Protein AF-A0A5C9B7S8-F1 (afdb_monomer_lite)

Foldseek 3Di:
DDLQVVQQVVQVVDDPVVLVVQADEPDAPVCCVPPVVVQAQGKHKAKWFFAAKAKDQDDDDPVPQRIKMWTWGDGPRRVPAIAIEIHRDDDPPFDHGNGGGFIKMWITGFHHWDWDDDPPDIDIHTYTYHDIDGDPDPPDCDPPPDPPPDDDDDDDDDDDD

Secondary structure (DSSP, 8-state):
--HHHHHHHHHHHS-HHHHHHHSB-S--HHHHHH-HHHHBT-EEEEEEEE-EEEEE--SS-TT--S-EEEEEE--TTTTT--EEEEESSPPTT---BSS--EEEEEEEEEEEEEEEEETTEEEEEEEEEEEEEE----S--------SSSS----------

Structure (mmCIF, N/CA/C/O backbone):
data_AF-A0A5C9B7S8-F1
#
_entry.id   AF-A0A5C9B7S8-F1
#
loop_
_atom_site.group_PDB
_atom_site.id
_atom_site.type_symbol
_atom_site.label_atom_id
_atom_site.label_alt_id
_atom_site.label_comp_id
_atom_site.label_asym_id
_atom_site.label_entity_id
_atom_site.label_seq_id
_atom_site.pdbx_PDB_ins_code
_atom_site.Cartn_x
_atom_site.Cartn_y
_atom_site.Cartn_z
_atom_site.occupancy
_atom_site.B_iso_or_equiv
_atom_site.auth_seq_id
_atom_site.auth_comp_id
_atom_site.auth_asym_id
_atom_site.auth_atom_id
_atom_site.pdbx_PDB_model_num
ATOM 1 N N . MET A 1 1 ? -4.872 19.592 2.349 1.00 69.25 1 MET A N 1
ATOM 2 C CA . MET A 1 1 ? -4.923 18.154 2.712 1.00 69.25 1 MET A CA 1
ATOM 3 C C . MET A 1 1 ? -3.980 17.402 1.782 1.00 69.25 1 MET A C 1
ATOM 5 O O . MET A 1 1 ? -4.035 17.664 0.592 1.00 69.25 1 MET A O 1
ATOM 9 N N . SER A 1 2 ? -3.064 16.569 2.291 1.00 93.06 2 SER A N 1
ATOM 10 C CA . SER A 1 2 ? -2.068 15.891 1.438 1.00 93.06 2 SER A CA 1
ATOM 11 C C . SER A 1 2 ? -2.694 14.769 0.600 1.00 93.06 2 SER A C 1
ATOM 13 O O . SER A 1 2 ? -3.686 14.168 1.018 1.00 93.06 2 SER A O 1
ATOM 15 N N . ALA A 1 3 ? -2.079 14.443 -0.544 1.00 95.38 3 ALA A N 1
ATOM 16 C CA . ALA A 1 3 ? -2.530 13.365 -1.433 1.00 95.38 3 ALA A CA 1
ATOM 17 C C . ALA A 1 3 ? -2.660 12.012 -0.708 1.00 95.38 3 ALA A C 1
ATOM 19 O O . ALA A 1 3 ? -3.615 11.278 -0.934 1.00 95.38 3 ALA A O 1
ATOM 20 N N . TYR A 1 4 ? -1.758 11.726 0.238 1.00 96.75 4 TYR A N 1
ATOM 21 C CA . TYR A 1 4 ? -1.826 10.540 1.098 1.00 96.75 4 TYR A CA 1
ATOM 22 C C . TYR A 1 4 ? -3.171 10.439 1.836 1.00 96.75 4 TYR A C 1
ATOM 24 O O . TYR A 1 4 ? -3.880 9.439 1.724 1.00 96.75 4 TYR A O 1
ATOM 32 N N . TRP A 1 5 ? -3.563 11.497 2.556 1.00 96.81 5 TRP A N 1
ATOM 33 C CA . TRP A 1 5 ? -4.814 11.497 3.320 1.00 96.81 5 TRP A CA 1
ATOM 34 C C . TRP A 1 5 ? -6.043 11.584 2.417 1.00 96.81 5 TRP A C 1
ATOM 36 O O . TRP A 1 5 ? -7.106 11.097 2.790 1.00 96.81 5 TRP A O 1
ATOM 46 N N . GLN A 1 6 ? -5.905 12.166 1.225 1.00 97.00 6 GLN A N 1
ATOM 47 C CA . GLN A 1 6 ? -6.960 12.180 0.215 1.00 97.00 6 GLN A CA 1
ATOM 48 C C . GLN A 1 6 ? -7.250 10.789 -0.339 1.00 97.00 6 GLN A C 1
ATOM 50 O O . GLN A 1 6 ? -8.407 10.379 -0.339 1.00 97.00 6 GLN A O 1
ATOM 55 N N . MET A 1 7 ? -6.220 10.031 -0.708 1.00 97.50 7 MET A N 1
ATOM 56 C CA . MET A 1 7 ? -6.382 8.645 -1.149 1.00 97.50 7 MET A CA 1
ATOM 57 C C . MET A 1 7 ? -6.905 7.748 -0.021 1.00 97.50 7 MET A C 1
ATOM 59 O O . MET A 1 7 ? -7.770 6.909 -0.263 1.00 97.50 7 MET A O 1
ATOM 63 N N . MET A 1 8 ? -6.460 7.974 1.222 1.00 97.44 8 MET A N 1
ATOM 64 C CA . MET A 1 8 ? -7.001 7.294 2.407 1.00 97.44 8 MET A CA 1
ATOM 65 C C . MET A 1 8 ? -8.492 7.598 2.613 1.00 97.44 8 MET A C 1
ATOM 67 O O . MET A 1 8 ? -9.282 6.706 2.908 1.00 97.44 8 MET A O 1
ATOM 71 N N . ARG A 1 9 ? -8.906 8.856 2.428 1.00 97.00 9 ARG A N 1
ATOM 72 C CA . ARG A 1 9 ? -10.322 9.232 2.475 1.00 97.00 9 ARG A CA 1
ATOM 73 C C . ARG A 1 9 ? -11.107 8.505 1.391 1.00 97.00 9 ARG A C 1
ATOM 75 O O . ARG A 1 9 ? -12.104 7.862 1.697 1.00 97.00 9 ARG A O 1
ATOM 82 N N . TRP A 1 10 ? -10.649 8.578 0.143 1.00 96.19 10 TRP A N 1
ATOM 83 C CA . TRP A 1 10 ? -11.321 7.949 -0.995 1.00 96.19 10 TRP A CA 1
ATOM 84 C C . TRP A 1 10 ? -11.455 6.436 -0.844 1.00 96.19 10 TRP A C 1
ATOM 86 O O . TRP A 1 10 ? -12.482 5.876 -1.229 1.00 96.19 10 TRP A O 1
ATOM 96 N N . SER A 1 11 ? -10.441 5.766 -0.287 1.00 96.25 11 SER A N 1
ATOM 97 C CA . SER A 1 11 ? -10.497 4.323 -0.054 1.00 96.25 11 SER A CA 1
ATOM 98 C C . SER A 1 11 ? -11.526 3.963 1.018 1.00 96.25 11 SER A C 1
ATOM 100 O O . SER A 1 11 ? -12.185 2.938 0.886 1.00 96.25 11 SER A O 1
ATOM 102 N N . ARG A 1 12 ? -11.715 4.807 2.038 1.00 95.06 12 ARG A N 1
ATOM 103 C CA . ARG A 1 12 ? -12.677 4.582 3.128 1.00 95.06 12 ARG A CA 1
ATOM 104 C C . ARG A 1 12 ? -14.114 4.936 2.758 1.00 95.06 12 ARG A C 1
ATOM 106 O O . ARG A 1 12 ? -15.028 4.254 3.201 1.00 95.06 12 ARG A O 1
ATOM 113 N N . THR A 1 13 ? -14.328 5.981 1.957 1.00 94.56 13 THR A N 1
ATOM 114 C CA . THR A 1 13 ? -15.681 6.480 1.650 1.00 94.56 13 THR A CA 1
ATOM 115 C C . THR A 1 13 ? -16.404 5.689 0.564 1.00 94.56 13 THR A C 1
ATOM 117 O O . THR A 1 13 ? -17.624 5.762 0.483 1.00 94.56 13 THR A O 1
ATOM 120 N N . ARG A 1 14 ? -15.682 4.957 -0.293 1.00 93.31 14 ARG A N 1
ATOM 121 C CA . ARG A 1 14 ? -16.285 4.124 -1.348 1.00 93.31 14 ARG A CA 1
ATOM 122 C C . ARG A 1 14 ? -16.442 2.676 -0.863 1.00 93.31 14 ARG A C 1
ATOM 124 O O . ARG A 1 14 ? -15.511 2.169 -0.232 1.00 93.31 14 ARG A O 1
ATOM 131 N N . PRO A 1 15 ? -17.527 1.951 -1.180 1.00 94.19 15 PRO A N 1
ATOM 132 C CA . PRO A 1 15 ? -17.612 0.509 -0.935 1.00 94.19 15 PRO A CA 1
ATOM 133 C C . PRO A 1 15 ? -16.451 -0.266 -1.583 1.00 94.19 15 PRO A C 1
ATOM 135 O O . PRO A 1 15 ? -15.995 0.078 -2.675 1.00 94.19 15 PRO A O 1
ATOM 138 N N . LEU A 1 16 ? -15.946 -1.317 -0.922 1.00 91.94 16 LEU A N 1
ATOM 139 C CA . LEU A 1 16 ? -14.800 -2.093 -1.433 1.00 91.94 16 LEU A CA 1
ATOM 140 C C . LEU A 1 16 ? -15.103 -2.770 -2.766 1.00 91.94 16 LEU A C 1
ATOM 142 O O . LEU A 1 16 ? -14.274 -2.713 -3.668 1.00 91.94 16 LEU A O 1
ATOM 146 N N . ALA A 1 17 ? -16.304 -3.326 -2.914 1.00 93.12 17 ALA A N 1
ATOM 147 C CA . ALA A 1 17 ? -16.730 -3.972 -4.149 1.00 93.12 17 ALA A CA 1
ATOM 148 C C . ALA A 1 17 ? -16.746 -3.005 -5.346 1.00 93.12 17 ALA A C 1
ATOM 150 O O . ALA A 1 17 ? -16.337 -3.377 -6.441 1.00 93.12 17 ALA A O 1
ATOM 151 N N . GLU A 1 18 ? -17.176 -1.756 -5.150 1.00 94.75 18 GLU A N 1
ATOM 152 C CA . GLU A 1 18 ? -17.152 -0.741 -6.211 1.00 94.75 18 GLU A CA 1
ATOM 153 C C . GLU A 1 18 ? -15.730 -0.322 -6.565 1.00 94.75 18 GLU A C 1
ATOM 155 O O . GLU A 1 18 ? -15.382 -0.222 -7.740 1.00 94.75 18 GLU A O 1
ATOM 160 N N . LEU A 1 19 ? -14.887 -0.107 -5.551 1.00 94.81 19 LEU A N 1
ATOM 161 C CA . LEU A 1 19 ? -13.489 0.226 -5.784 1.00 94.81 19 LEU A CA 1
ATOM 162 C C . LEU A 1 19 ? -12.769 -0.906 -6.533 1.00 94.81 19 LEU A C 1
ATOM 164 O O . LEU A 1 19 ? -11.989 -0.627 -7.434 1.00 94.81 19 LEU A O 1
ATOM 168 N N . GLU A 1 20 ? -13.064 -2.166 -6.205 1.00 95.00 20 GLU A N 1
ATOM 169 C CA . GLU A 1 20 ? -12.478 -3.340 -6.860 1.00 95.00 20 GLU A CA 1
ATOM 170 C C . GLU A 1 20 ? -12.948 -3.512 -8.316 1.00 95.00 20 GLU A C 1
ATOM 172 O O . GLU A 1 20 ? -12.180 -4.010 -9.136 1.00 95.00 20 GLU A O 1
ATOM 177 N N . LYS A 1 21 ? -14.169 -3.074 -8.659 1.00 95.50 21 LYS A N 1
ATOM 178 C CA . LYS A 1 21 ? -14.665 -3.047 -10.050 1.00 95.50 21 LYS A CA 1
ATOM 179 C C . LYS A 1 21 ? -13.945 -2.009 -10.908 1.00 95.50 21 LYS A C 1
ATOM 181 O O . LYS A 1 21 ? -13.688 -2.265 -12.076 1.00 95.50 21 LYS A O 1
ATOM 186 N N . LEU A 1 22 ? -13.650 -0.845 -10.331 1.00 95.00 22 LEU A N 1
ATOM 187 C CA . LEU A 1 22 ? -12.944 0.239 -11.020 1.00 95.00 22 LEU A CA 1
ATOM 188 C C . LEU A 1 22 ? -11.433 0.006 -11.082 1.00 95.00 22 LEU A C 1
ATOM 190 O O . LEU A 1 22 ? -10.750 0.630 -11.888 1.00 95.00 22 LEU A O 1
ATOM 194 N N . ALA A 1 23 ? -10.911 -0.841 -10.195 1.00 97.31 23 ALA A N 1
ATOM 195 C CA . ALA A 1 23 ? -9.487 -1.057 -10.060 1.00 97.31 23 ALA A CA 1
ATOM 196 C C . ALA A 1 23 ? -8.900 -1.783 -11.269 1.00 97.31 23 ALA A C 1
ATOM 198 O O . ALA A 1 23 ? -9.334 -2.879 -11.631 1.00 97.31 23 ALA A O 1
ATOM 199 N N . GLN A 1 24 ? -7.844 -1.195 -11.824 1.00 96.81 24 GLN A N 1
ATOM 200 C CA . GLN A 1 24 ? -7.010 -1.846 -12.819 1.00 96.81 24 GLN A CA 1
ATOM 201 C C . GLN A 1 24 ? -6.355 -3.082 -12.196 1.00 96.81 24 GLN A C 1
ATOM 203 O O . GLN A 1 24 ? -5.920 -3.066 -11.038 1.00 96.81 24 GLN A O 1
ATOM 208 N N . ARG A 1 25 ? -6.321 -4.169 -12.963 1.00 94.69 25 ARG A N 1
ATOM 209 C CA . ARG A 1 25 ? -5.713 -5.444 -12.577 1.00 94.69 25 ARG A CA 1
ATOM 210 C C . ARG A 1 25 ? -4.437 -5.640 -13.371 1.00 94.69 25 ARG A C 1
ATOM 212 O O . ARG A 1 25 ? -4.305 -5.075 -14.449 1.00 94.69 25 ARG A O 1
ATOM 219 N N . ASP A 1 26 ? -3.531 -6.433 -12.812 1.00 86.81 26 ASP A N 1
ATOM 220 C CA . ASP A 1 26 ? -2.338 -6.908 -13.516 1.00 86.81 26 ASP A CA 1
ATOM 221 C C . ASP A 1 26 ? -1.470 -5.773 -14.088 1.00 86.81 26 ASP A C 1
ATOM 223 O O . ASP A 1 26 ? -0.812 -5.942 -15.108 1.00 86.81 26 ASP A O 1
ATOM 227 N N . VAL A 1 27 ? -1.461 -4.612 -13.411 1.00 93.69 27 VAL A N 1
ATOM 228 C CA . VAL A 1 27 ? -0.597 -3.474 -13.754 1.00 93.69 27 VAL A CA 1
ATOM 229 C C . VAL A 1 27 ? 0.858 -3.883 -13.497 1.00 93.69 27 VAL A C 1
ATOM 231 O O . VAL A 1 27 ? 1.210 -4.092 -12.328 1.00 93.69 27 VAL A O 1
ATOM 234 N N . PRO A 1 28 ? 1.707 -3.985 -14.536 1.00 94.19 28 PRO A N 1
ATOM 235 C CA . PRO A 1 28 ? 3.107 -4.354 -14.376 1.00 94.19 28 PRO A CA 1
ATOM 236 C C . PRO A 1 28 ? 3.850 -3.344 -13.504 1.00 94.19 28 PRO A C 1
ATOM 238 O O . PRO A 1 28 ? 3.647 -2.129 -13.626 1.00 94.19 28 PRO A O 1
ATOM 241 N N . LEU A 1 29 ? 4.766 -3.821 -12.656 1.00 95.94 29 LEU A N 1
ATOM 242 C CA . LEU A 1 29 ? 5.594 -2.932 -11.837 1.00 95.94 29 LEU A CA 1
ATOM 243 C C . LEU A 1 29 ? 6.357 -1.903 -12.690 1.00 95.94 29 LEU A C 1
ATOM 245 O O . LEU A 1 29 ? 6.506 -0.749 -12.284 1.00 95.94 29 LEU A O 1
ATOM 249 N N . THR A 1 30 ? 6.819 -2.313 -13.873 1.00 95.88 30 THR A N 1
ATOM 250 C CA . THR A 1 30 ? 7.562 -1.460 -14.811 1.00 95.88 30 THR A CA 1
ATOM 251 C C . THR A 1 30 ? 6.740 -0.267 -15.287 1.00 95.88 30 THR A C 1
ATOM 253 O O . THR A 1 30 ? 7.262 0.841 -15.313 1.00 95.88 30 THR A O 1
ATOM 256 N N . GLN A 1 31 ? 5.439 -0.428 -15.538 1.00 96.00 31 GLN A N 1
ATOM 257 C CA . GLN A 1 31 ? 4.574 0.689 -15.933 1.00 96.00 31 GLN A CA 1
ATOM 258 C C . GLN A 1 31 ? 4.406 1.713 -14.807 1.00 96.00 31 GLN A C 1
ATOM 260 O O . GLN A 1 31 ? 4.408 2.919 -15.051 1.00 96.00 31 GLN A O 1
ATOM 265 N N . LEU A 1 32 ? 4.342 1.259 -13.549 1.00 95.94 32 LEU A N 1
ATOM 266 C CA . LEU A 1 32 ? 4.349 2.182 -12.411 1.00 95.94 32 LEU A CA 1
ATOM 267 C C . LEU A 1 32 ? 5.654 2.981 -12.340 1.00 95.94 32 LEU A C 1
ATOM 269 O O . LEU A 1 32 ? 5.636 4.111 -11.850 1.00 95.94 32 LEU A O 1
ATOM 273 N N . TRP A 1 33 ? 6.777 2.401 -12.773 1.00 95.81 33 TRP A N 1
ATOM 274 C CA . TRP A 1 33 ? 8.095 3.039 -12.797 1.00 95.81 33 TRP A CA 1
ATOM 275 C C . TRP A 1 33 ? 8.252 4.029 -13.951 1.00 95.81 33 TRP A C 1
ATOM 277 O O . TRP A 1 33 ? 8.665 5.165 -13.723 1.00 95.81 33 TRP A O 1
ATOM 287 N N . GLU A 1 34 ? 7.912 3.604 -15.164 1.00 97.12 34 GLU A N 1
ATOM 288 C CA . GLU A 1 34 ? 8.124 4.358 -16.401 1.00 97.12 34 GLU A CA 1
ATOM 289 C C . GLU A 1 34 ? 7.076 5.460 -16.587 1.00 97.12 34 GLU A C 1
ATOM 291 O O . GLU A 1 34 ? 7.411 6.579 -16.976 1.00 97.12 34 GLU A O 1
ATOM 296 N N . GLU A 1 35 ? 5.819 5.194 -16.220 1.00 96.56 35 GLU A N 1
ATOM 297 C CA . GLU A 1 35 ? 4.683 6.086 -16.473 1.00 96.56 35 GLU A CA 1
ATOM 298 C C . GLU A 1 35 ? 3.903 6.452 -15.192 1.00 96.56 35 GLU A C 1
ATOM 300 O O . GLU A 1 35 ? 2.667 6.430 -15.169 1.00 96.56 35 GLU A O 1
ATOM 305 N N . PRO A 1 36 ? 4.564 6.860 -14.089 1.00 96.06 36 PRO A N 1
ATOM 306 C CA . PRO A 1 36 ? 3.913 7.013 -12.786 1.00 96.06 36 PRO A CA 1
ATOM 307 C C . PRO A 1 36 ? 2.757 8.020 -12.800 1.00 96.06 36 PRO A C 1
ATOM 309 O O . PRO A 1 36 ? 1.837 7.914 -11.992 1.00 96.06 36 PRO A O 1
ATOM 312 N N . ASN A 1 37 ? 2.790 9.007 -13.698 1.00 95.88 37 ASN A N 1
ATOM 313 C CA . ASN A 1 37 ? 1.744 10.021 -13.815 1.00 95.88 37 ASN A CA 1
ATOM 314 C C . ASN A 1 37 ? 0.405 9.447 -14.291 1.00 95.88 37 ASN A C 1
ATOM 316 O O . ASN A 1 37 ? -0.628 9.948 -13.858 1.00 95.88 37 ASN A O 1
ATOM 320 N N . LEU A 1 38 ? 0.414 8.397 -15.119 1.00 96.19 38 LEU A N 1
ATOM 321 C CA . LEU A 1 38 ? -0.813 7.765 -15.611 1.00 96.19 38 LEU A CA 1
ATOM 322 C C . LEU A 1 38 ? -1.527 6.976 -14.507 1.00 96.19 38 LEU A C 1
ATOM 324 O O . LEU A 1 38 ? -2.753 6.916 -14.479 1.00 96.19 38 LEU A O 1
ATOM 328 N N . TYR A 1 39 ? -0.764 6.423 -13.561 1.00 96.62 39 TYR A N 1
ATOM 329 C CA . TYR A 1 39 ? -1.287 5.547 -12.510 1.00 96.62 39 TYR A CA 1
ATOM 330 C C . TYR A 1 39 ? -1.534 6.253 -11.175 1.00 96.62 39 TYR A C 1
ATOM 332 O O . TYR A 1 39 ? -2.247 5.728 -10.317 1.00 96.62 39 TYR A O 1
ATOM 340 N N . ARG A 1 40 ? -0.957 7.440 -10.953 1.00 96.19 40 ARG A N 1
ATOM 341 C CA . ARG A 1 40 ? -1.146 8.182 -9.699 1.00 96.19 40 ARG A CA 1
ATOM 342 C C . ARG A 1 40 ? -2.619 8.503 -9.472 1.00 96.19 40 ARG A C 1
ATOM 344 O O . ARG A 1 40 ? -3.270 9.133 -10.296 1.00 96.19 40 ARG A O 1
ATOM 351 N N . GLY A 1 41 ? -3.136 8.089 -8.316 1.00 95.31 41 GLY A N 1
ATOM 352 C CA . GLY A 1 41 ? -4.544 8.272 -7.962 1.00 95.31 41 GLY A CA 1
ATOM 353 C C . GLY A 1 41 ? -5.520 7.372 -8.722 1.00 95.31 41 GLY A C 1
ATOM 354 O O . GLY A 1 41 ? -6.719 7.479 -8.475 1.00 95.31 41 GLY A O 1
ATOM 355 N N . GLN A 1 42 ? -5.041 6.466 -9.579 1.00 95.12 42 GLN A N 1
ATOM 356 C CA . GLN A 1 42 ? -5.880 5.446 -10.202 1.00 95.12 42 GLN A CA 1
ATOM 357 C C . GLN A 1 42 ? -6.060 4.253 -9.259 1.00 95.12 42 GLN A C 1
ATOM 359 O O . GLN A 1 42 ? -5.113 3.885 -8.553 1.00 95.12 42 GLN A O 1
ATOM 364 N N . PRO A 1 43 ? -7.262 3.653 -9.201 1.00 96.69 43 PRO A N 1
ATOM 365 C CA . PRO A 1 43 ? -7.486 2.454 -8.414 1.00 96.69 43 PRO A CA 1
ATOM 366 C C . PRO A 1 43 ? -6.759 1.263 -9.056 1.00 96.69 43 PRO A C 1
ATOM 368 O O . PRO A 1 43 ? -6.896 1.001 -10.247 1.00 96.69 43 PRO A O 1
ATOM 371 N N . ILE A 1 44 ? -6.004 0.526 -8.250 1.00 97.88 44 ILE A N 1
ATOM 372 C CA . ILE A 1 44 ? -5.229 -0.656 -8.618 1.00 97.88 44 ILE A CA 1
ATOM 373 C C . ILE A 1 44 ? -5.565 -1.775 -7.639 1.00 97.88 44 ILE A C 1
ATOM 375 O O . ILE A 1 44 ? -5.705 -1.559 -6.428 1.00 97.88 44 ILE A O 1
ATOM 379 N N . ARG A 1 45 ? -5.678 -2.986 -8.179 1.00 97.81 45 ARG A N 1
ATOM 380 C CA . ARG A 1 45 ? -5.865 -4.219 -7.427 1.00 97.81 45 ARG A CA 1
ATOM 381 C C . ARG A 1 45 ? -4.620 -5.088 -7.544 1.00 97.81 45 ARG A C 1
ATOM 383 O O . ARG A 1 45 ? -4.197 -5.407 -8.649 1.00 97.81 45 ARG A O 1
ATOM 390 N N . LEU A 1 46 ? -4.098 -5.547 -6.408 1.00 96.38 46 LEU A N 1
ATOM 391 C CA . LEU A 1 46 ? -2.909 -6.401 -6.343 1.00 96.38 46 LEU A CA 1
ATOM 392 C C . LEU A 1 46 ? -3.162 -7.607 -5.438 1.00 96.38 46 LEU A C 1
ATOM 394 O O . LEU A 1 46 ? -3.813 -7.479 -4.399 1.00 96.38 46 LEU A O 1
ATOM 398 N N . LYS A 1 47 ? -2.611 -8.768 -5.801 1.00 97.06 47 LYS A N 1
ATOM 399 C CA . LYS A 1 47 ? -2.438 -9.893 -4.875 1.00 97.06 47 LYS A CA 1
ATOM 400 C C . LYS A 1 47 ? -1.024 -9.815 -4.302 1.00 97.06 47 LYS A C 1
ATOM 402 O O . LYS A 1 47 ? -0.054 -9.912 -5.048 1.00 97.06 47 LYS A O 1
ATOM 407 N N . LEU A 1 48 ? -0.923 -9.601 -2.998 1.00 97.00 48 LEU A N 1
ATOM 408 C CA . LEU A 1 48 ? 0.322 -9.310 -2.300 1.00 97.00 48 LEU A CA 1
ATOM 409 C C . LEU A 1 48 ? 0.707 -10.488 -1.404 1.00 97.00 48 LEU A C 1
ATOM 411 O O . LEU A 1 48 ? -0.090 -10.892 -0.554 1.00 97.00 48 LEU A O 1
ATOM 415 N N . ARG A 1 49 ? 1.930 -11.002 -1.564 1.00 97.38 49 ARG A N 1
ATOM 416 C CA . ARG A 1 49 ? 2.541 -11.957 -0.629 1.00 97.38 49 ARG A CA 1
ATOM 417 C C . ARG A 1 49 ? 3.195 -11.171 0.494 1.00 97.38 49 ARG A C 1
ATOM 419 O O . ARG A 1 49 ? 4.298 -10.656 0.338 1.00 97.38 49 ARG A O 1
ATOM 426 N N . VAL A 1 50 ? 2.483 -11.007 1.597 1.00 97.75 50 VAL A N 1
ATOM 427 C CA . VAL A 1 50 ? 2.898 -10.165 2.715 1.00 97.75 50 VAL A CA 1
ATOM 428 C C . VAL A 1 50 ? 4.055 -10.826 3.448 1.00 97.75 50 VAL A C 1
ATOM 430 O O . VAL A 1 50 ? 3.921 -11.943 3.929 1.00 97.75 50 VAL A O 1
ATOM 433 N N . ARG A 1 51 ? 5.174 -10.105 3.540 1.00 97.69 51 ARG A N 1
ATOM 434 C CA . ARG A 1 51 ? 6.395 -10.508 4.254 1.00 97.69 51 ARG A CA 1
ATOM 435 C C . ARG A 1 51 ? 6.635 -9.727 5.530 1.00 97.69 51 ARG A C 1
ATOM 437 O O . ARG A 1 51 ? 7.338 -10.188 6.418 1.00 97.69 51 ARG A O 1
ATOM 444 N N . ARG A 1 52 ? 6.043 -8.540 5.628 1.00 97.62 52 ARG A N 1
ATOM 445 C CA . ARG A 1 52 ? 6.160 -7.675 6.796 1.00 97.62 52 ARG A CA 1
ATOM 446 C C . ARG A 1 52 ? 4.907 -6.833 6.939 1.00 97.62 52 ARG A C 1
ATOM 448 O O . ARG A 1 52 ? 4.415 -6.285 5.956 1.00 97.62 52 ARG A O 1
ATOM 455 N N . VAL A 1 53 ? 4.436 -6.693 8.170 1.00 98.44 53 VAL A N 1
ATOM 456 C CA . VAL A 1 53 ? 3.336 -5.804 8.538 1.00 98.44 53 VAL A CA 1
ATOM 457 C C . VAL A 1 53 ? 3.786 -4.936 9.698 1.00 98.44 53 VAL A C 1
ATOM 459 O O . VAL A 1 53 ? 4.223 -5.438 10.732 1.00 98.44 53 VAL A O 1
ATOM 462 N N . LEU A 1 54 ? 3.667 -3.628 9.527 1.00 97.75 54 LEU A N 1
ATOM 463 C CA . LEU A 1 54 ? 3.955 -2.639 10.550 1.00 97.75 54 LEU A CA 1
ATOM 464 C C . LEU A 1 54 ? 2.679 -1.939 10.991 1.00 97.75 54 LEU A C 1
ATOM 466 O O . LEU A 1 54 ? 1.709 -1.827 10.240 1.00 97.75 54 LEU A O 1
ATOM 470 N N . GLN A 1 55 ? 2.714 -1.446 12.222 1.00 97.56 55 GLN A N 1
ATOM 471 C CA . GLN A 1 55 ? 1.670 -0.623 12.799 1.00 97.56 55 GLN A CA 1
ATOM 472 C C . GLN A 1 55 ? 2.273 0.709 13.231 1.00 97.56 55 GLN A C 1
ATOM 474 O O . GLN A 1 55 ? 3.285 0.741 13.932 1.00 97.56 55 GLN A O 1
ATOM 479 N N . HIS A 1 56 ? 1.617 1.805 12.859 1.00 94.81 56 HIS A N 1
ATOM 480 C CA . HIS A 1 56 ? 2.036 3.148 13.234 1.00 94.81 56 HIS A CA 1
ATOM 481 C C . HIS A 1 56 ? 0.856 3.959 13.757 1.00 94.81 56 HIS A C 1
ATOM 483 O O . HIS A 1 56 ? -0.275 3.816 13.293 1.00 94.81 56 HIS A O 1
ATOM 489 N N . GLN A 1 57 ? 1.135 4.842 14.712 1.00 96.75 57 GLN A N 1
ATOM 490 C CA . GLN A 1 57 ? 0.181 5.846 15.168 1.00 96.75 57 GLN A CA 1
ATOM 491 C C . GLN A 1 57 ? 0.471 7.146 14.412 1.00 96.75 57 GLN A C 1
ATOM 493 O O . GLN A 1 57 ? 1.496 7.787 14.673 1.00 96.75 57 GLN A O 1
ATOM 498 N N . PRO A 1 58 ? -0.359 7.539 13.430 1.00 94.50 58 PRO A N 1
ATOM 499 C CA . PRO A 1 58 ? -0.134 8.787 12.727 1.00 94.50 58 PRO A CA 1
ATOM 500 C C . PRO A 1 58 ? -0.351 9.962 13.690 1.00 94.50 58 PRO A C 1
ATOM 502 O O . PRO A 1 58 ? -1.187 9.909 14.594 1.00 94.50 58 PRO A O 1
ATOM 505 N N . LYS A 1 59 ? 0.364 11.070 13.461 1.00 93.31 59 LYS A N 1
ATOM 506 C CA . LYS A 1 59 ? 0.055 12.352 14.116 1.00 93.31 59 LYS A CA 1
ATOM 507 C C . LYS A 1 59 ? -1.390 12.778 13.794 1.00 93.31 59 LYS A C 1
ATOM 509 O O . LYS A 1 59 ? -2.058 12.169 12.951 1.00 93.31 59 LYS A O 1
ATOM 514 N N . LYS A 1 60 ? -1.862 13.863 14.425 1.00 94.25 60 LYS A N 1
ATOM 515 C CA . LYS A 1 60 ? -3.170 14.471 14.117 1.00 94.25 60 LYS A CA 1
ATOM 516 C C . LYS A 1 60 ? -3.348 14.573 12.599 1.00 94.25 60 LYS A C 1
ATOM 518 O O . LYS A 1 60 ? -2.538 15.197 11.915 1.00 94.25 60 LYS A O 1
ATOM 523 N N . ASN A 1 61 ? -4.384 13.919 12.087 1.00 95.19 61 ASN A N 1
ATOM 524 C CA . ASN A 1 61 ? -4.624 13.774 10.660 1.00 95.19 61 ASN A CA 1
ATOM 525 C C . ASN A 1 61 ? -6.091 14.064 10.322 1.00 95.19 61 ASN A C 1
ATOM 527 O O . ASN A 1 61 ? -6.949 13.887 11.180 1.00 95.19 61 ASN A O 1
ATOM 531 N N . PRO A 1 62 ? -6.402 14.460 9.074 1.00 95.81 62 PRO A N 1
ATOM 532 C CA . PRO A 1 62 ? -7.762 14.825 8.668 1.00 95.81 62 PRO A CA 1
ATOM 533 C C . PRO A 1 62 ? -8.767 13.667 8.635 1.00 95.81 62 PRO A C 1
ATOM 535 O O . PRO A 1 62 ? -9.888 13.867 8.185 1.00 95.81 62 PRO A O 1
ATOM 538 N N . GLN A 1 63 ? -8.341 12.441 8.939 1.00 94.69 63 GLN A N 1
ATOM 539 C CA . GLN A 1 63 ? -9.147 11.224 8.847 1.00 94.69 63 GLN A CA 1
ATOM 540 C C . GLN A 1 63 ? -9.430 10.610 10.224 1.00 94.69 63 GLN A C 1
ATOM 542 O O . GLN A 1 63 ? -10.041 9.540 10.287 1.00 94.69 63 GLN A O 1
ATOM 547 N N . ASP A 1 64 ? -8.953 11.269 11.287 1.00 95.38 64 ASP A N 1
ATOM 548 C CA . ASP A 1 64 ? -9.054 10.875 12.694 1.00 95.38 64 ASP A CA 1
ATOM 549 C C . ASP A 1 64 ? -8.583 9.444 12.994 1.00 95.38 64 ASP A C 1
ATOM 551 O O . ASP A 1 64 ? -8.928 8.852 14.017 1.00 95.38 64 ASP A O 1
ATOM 555 N N . LEU A 1 65 ? -7.732 8.895 12.122 1.00 95.69 65 LEU A N 1
ATOM 556 C CA . LEU A 1 65 ? -7.171 7.562 12.293 1.00 95.69 65 LEU A CA 1
ATOM 557 C C . LEU A 1 65 ? -6.159 7.582 13.434 1.00 95.69 65 LEU A C 1
ATOM 559 O O . LEU A 1 65 ? -5.251 8.413 13.450 1.00 95.69 65 LEU A O 1
ATOM 563 N N . LYS A 1 66 ? -6.319 6.663 14.387 1.00 97.00 66 LYS A N 1
ATOM 564 C CA . LYS A 1 66 ? -5.380 6.465 15.504 1.00 97.00 66 LYS A CA 1
ATOM 565 C C . LYS A 1 66 ? -4.279 5.474 15.166 1.00 97.00 66 LYS A C 1
ATOM 567 O O . LYS A 1 66 ? -3.205 5.525 15.754 1.00 97.00 66 LYS A O 1
ATOM 572 N N . ILE A 1 67 ? -4.559 4.583 14.221 1.00 97.19 67 ILE A N 1
ATOM 573 C CA . ILE A 1 67 ? -3.656 3.541 13.763 1.00 97.19 67 ILE A CA 1
ATOM 574 C C . ILE A 1 67 ? -3.734 3.491 12.238 1.00 97.19 67 ILE A C 1
ATOM 576 O O . ILE A 1 67 ? -4.811 3.631 11.657 1.00 97.19 67 ILE A O 1
ATOM 580 N N . VAL A 1 68 ? -2.581 3.311 11.605 1.00 97.62 68 VAL A N 1
ATOM 581 C CA . VAL A 1 68 ? -2.455 2.883 10.213 1.00 97.62 68 VAL A CA 1
ATOM 582 C C . VAL A 1 68 ? -1.523 1.685 10.153 1.00 97.62 68 VAL A C 1
ATOM 584 O O . VAL A 1 68 ? -0.591 1.561 10.954 1.00 97.62 68 VAL A O 1
ATOM 587 N N . TYR A 1 69 ? -1.787 0.810 9.197 1.00 98.50 69 TYR A N 1
ATOM 588 C CA . TYR A 1 69 ? -1.002 -0.387 8.963 1.00 98.50 69 TYR A CA 1
ATOM 589 C C . TYR A 1 69 ? -0.287 -0.280 7.631 1.00 98.50 69 TYR A C 1
ATOM 591 O O . TYR A 1 69 ? -0.842 0.246 6.667 1.00 98.50 69 TYR A O 1
ATOM 599 N N . GLU A 1 70 ? 0.921 -0.821 7.574 1.00 97.94 70 GLU A N 1
ATOM 600 C CA . GLU A 1 70 ? 1.701 -0.917 6.346 1.00 97.94 70 GLU A CA 1
ATOM 601 C C . GLU A 1 70 ? 2.058 -2.377 6.110 1.00 97.94 70 GLU A C 1
ATOM 603 O O . GLU A 1 70 ? 2.711 -2.990 6.952 1.00 97.94 70 GLU A O 1
ATOM 608 N N . ALA A 1 71 ? 1.641 -2.941 4.980 1.00 98.44 71 ALA A N 1
ATOM 609 C CA . ALA A 1 71 ? 2.063 -4.268 4.556 1.00 98.44 71 ALA A CA 1
ATOM 610 C C . ALA A 1 71 ? 3.058 -4.156 3.406 1.00 98.44 71 ALA A C 1
ATOM 612 O O . ALA A 1 71 ? 2.882 -3.382 2.465 1.00 98.44 71 ALA A O 1
ATOM 613 N N . TRP A 1 72 ? 4.100 -4.967 3.497 1.00 98.31 72 TRP A N 1
ATOM 614 C CA . TRP A 1 72 ? 5.186 -5.037 2.543 1.00 98.31 72 TRP A CA 1
ATOM 615 C C . TRP A 1 72 ? 5.257 -6.439 1.976 1.00 98.31 72 TRP A C 1
ATOM 617 O O . TRP A 1 72 ? 5.193 -7.422 2.717 1.00 98.31 72 TRP A O 1
ATOM 627 N N . GLY A 1 73 ? 5.417 -6.535 0.666 1.00 97.69 73 GLY A N 1
ATOM 628 C CA . GLY A 1 73 ? 5.470 -7.824 -0.000 1.00 97.69 73 GLY A CA 1
ATOM 629 C C . GLY A 1 73 ? 5.577 -7.686 -1.508 1.00 97.69 73 GLY A C 1
ATOM 630 O O . GLY A 1 73 ? 5.233 -6.635 -2.042 1.00 97.69 73 GLY A O 1
ATOM 631 N N . PRO A 1 74 ? 6.069 -8.699 -2.221 1.00 97.50 74 PRO A N 1
ATOM 632 C CA . PRO A 1 74 ? 5.985 -8.711 -3.668 1.00 97.50 74 PRO A CA 1
ATOM 633 C C . PRO A 1 74 ? 4.615 -9.198 -4.152 1.00 97.50 74 PRO A C 1
ATOM 635 O O . PRO A 1 74 ? 3.863 -9.862 -3.429 1.00 97.50 74 PRO A O 1
ATOM 638 N N . THR A 1 75 ? 4.307 -8.886 -5.404 1.00 96.94 75 THR A N 1
ATOM 639 C CA . THR A 1 75 ? 3.322 -9.634 -6.184 1.00 96.94 75 THR A CA 1
ATOM 640 C C . THR A 1 75 ? 4.016 -10.830 -6.839 1.00 96.94 75 THR A C 1
ATOM 642 O O . THR A 1 75 ? 5.234 -10.994 -6.761 1.00 96.94 75 THR A O 1
ATOM 645 N N . GLU A 1 76 ? 3.244 -11.696 -7.486 1.00 95.31 76 GLU A N 1
ATOM 646 C CA . GLU A 1 76 ? 3.817 -12.782 -8.285 1.00 95.31 76 GLU A CA 1
ATOM 647 C C . GLU A 1 76 ? 4.692 -12.252 -9.435 1.00 95.31 76 GLU A C 1
ATOM 649 O O . GLU A 1 76 ? 5.800 -12.745 -9.641 1.00 95.31 76 GLU A O 1
ATOM 654 N N . GLU A 1 77 ? 4.236 -11.196 -10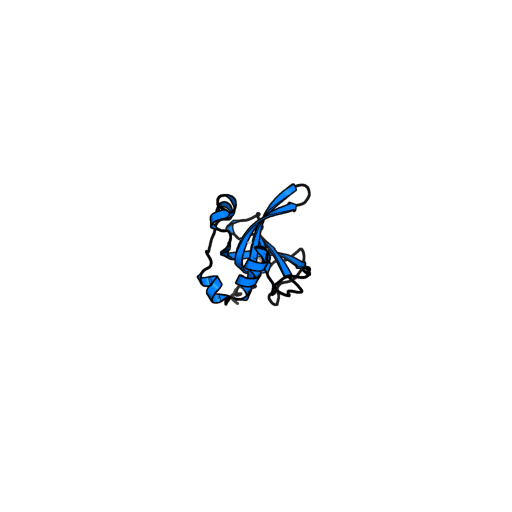.113 1.00 95.75 77 GLU A N 1
ATOM 655 C CA . GLU A 1 77 ? 4.950 -10.546 -11.219 1.00 95.75 77 GLU A CA 1
ATOM 656 C C . GLU A 1 77 ? 6.217 -9.821 -10.745 1.00 95.75 77 GLU A C 1
ATOM 658 O O . GLU A 1 77 ? 7.290 -10.002 -11.324 1.00 95.75 77 GLU A O 1
ATOM 663 N N . SER A 1 78 ? 6.140 -9.074 -9.638 1.00 95.69 78 SER A N 1
ATOM 664 C CA . SER A 1 78 ? 7.258 -8.245 -9.179 1.00 95.69 78 SER A CA 1
ATOM 665 C C . SER A 1 78 ? 8.396 -9.032 -8.526 1.00 95.69 78 SER A C 1
ATOM 667 O O . SER A 1 78 ? 9.481 -8.485 -8.305 1.00 95.69 78 SER A O 1
ATOM 669 N N . ARG A 1 79 ? 8.184 -10.319 -8.225 1.00 93.56 79 ARG A N 1
ATOM 670 C CA . ARG A 1 79 ? 9.172 -11.257 -7.668 1.00 93.56 79 ARG A CA 1
ATOM 671 C C . ARG A 1 79 ? 9.874 -10.743 -6.411 1.00 93.56 79 ARG A C 1
ATOM 673 O O . ARG A 1 79 ? 9.362 -10.911 -5.314 1.00 93.56 79 ARG A O 1
ATOM 680 N N . SER A 1 80 ? 11.059 -10.158 -6.542 1.00 91.19 80 SER A N 1
ATOM 681 C CA . SER A 1 80 ? 11.857 -9.677 -5.405 1.00 91.19 80 SER A CA 1
ATOM 682 C C . SER A 1 80 ? 11.628 -8.196 -5.093 1.00 91.19 80 SER A C 1
ATOM 684 O O . SER A 1 80 ? 12.173 -7.689 -4.112 1.00 91.19 80 SER A O 1
ATOM 686 N N . TYR A 1 81 ? 10.844 -7.491 -5.914 1.00 94.88 81 TYR A N 1
ATOM 687 C CA . TYR A 1 81 ? 10.537 -6.075 -5.735 1.00 94.88 81 TYR A CA 1
ATOM 688 C C . TYR A 1 81 ? 9.248 -5.914 -4.924 1.00 94.88 81 TYR A C 1
ATOM 690 O O . TYR A 1 81 ? 8.174 -6.302 -5.394 1.00 94.88 81 TYR A O 1
ATOM 698 N N . PRO A 1 82 ? 9.321 -5.370 -3.698 1.00 97.00 82 PRO A N 1
ATOM 699 C CA . PRO A 1 82 ? 8.151 -5.255 -2.849 1.00 97.00 82 PRO A CA 1
ATOM 700 C C . PRO A 1 82 ? 7.312 -4.033 -3.218 1.00 97.00 82 PRO A C 1
ATOM 702 O O . PRO A 1 82 ? 7.836 -2.985 -3.584 1.00 97.00 82 PRO A O 1
ATOM 705 N N . TYR A 1 83 ? 6.010 -4.152 -3.003 1.00 98.38 83 TYR A N 1
ATOM 706 C CA . TYR A 1 83 ? 5.087 -3.043 -2.829 1.00 98.38 83 TYR A CA 1
ATOM 707 C C . TYR A 1 83 ? 4.997 -2.696 -1.340 1.00 98.38 83 TYR A C 1
ATOM 709 O O . TYR A 1 83 ? 5.098 -3.581 -0.486 1.00 98.38 83 TYR A O 1
ATOM 717 N N . CYS A 1 84 ? 4.761 -1.420 -1.035 1.00 98.38 84 CYS A N 1
ATOM 718 C CA . CYS A 1 84 ? 4.313 -0.975 0.281 1.00 98.38 84 CYS A CA 1
ATOM 719 C C . CYS A 1 84 ? 2.862 -0.506 0.167 1.00 98.38 84 CYS A C 1
ATOM 721 O O . CYS A 1 84 ? 2.558 0.436 -0.570 1.00 98.38 84 CYS A O 1
ATOM 723 N N . VAL A 1 85 ? 1.956 -1.168 0.884 1.00 98.50 85 VAL A N 1
ATOM 724 C CA . VAL A 1 85 ? 0.536 -0.818 0.902 1.00 98.50 85 VAL A CA 1
ATOM 725 C C . VAL A 1 85 ? 0.122 -0.348 2.288 1.00 98.50 85 VAL A C 1
ATOM 727 O O . VAL A 1 85 ? 0.365 -1.031 3.280 1.00 98.50 85 VAL A O 1
ATOM 730 N N . VAL A 1 86 ? -0.529 0.811 2.359 1.00 98.56 86 VAL A N 1
ATOM 731 C CA . VAL A 1 86 ? -0.998 1.414 3.609 1.00 98.56 86 VAL A CA 1
ATOM 732 C C . VAL A 1 86 ? -2.514 1.359 3.679 1.00 98.56 86 VAL A C 1
ATOM 734 O O . VAL A 1 86 ? -3.202 1.735 2.724 1.00 98.56 86 VAL A O 1
ATOM 737 N N . PHE A 1 87 ? -3.043 0.905 4.809 1.00 98.19 87 PHE A N 1
ATOM 738 C CA . PHE A 1 87 ? -4.474 0.704 5.006 1.00 98.19 87 PHE A CA 1
ATOM 739 C C . PHE A 1 87 ? -4.901 1.002 6.453 1.00 98.19 87 PHE A C 1
ATOM 741 O O . PHE A 1 87 ? -4.095 0.871 7.378 1.00 98.19 87 PHE A O 1
ATOM 748 N N . PRO A 1 88 ? -6.158 1.435 6.665 1.00 96.56 88 PRO A N 1
ATOM 749 C CA . PRO A 1 88 ? -6.647 1.827 7.986 1.00 96.56 88 PRO A CA 1
ATOM 750 C C . PRO A 1 88 ? -7.133 0.635 8.820 1.00 96.56 88 PRO A C 1
ATOM 752 O O . PRO A 1 88 ? -6.924 0.613 10.028 1.00 96.56 88 PRO A O 1
ATOM 755 N N . ASP A 1 89 ? -7.737 -0.367 8.176 1.00 93.06 89 ASP A N 1
ATOM 756 C CA . ASP A 1 89 ? -8.403 -1.485 8.843 1.00 93.06 89 ASP A CA 1
ATOM 757 C C . ASP A 1 89 ? -7.648 -2.786 8.553 1.00 93.06 89 ASP A C 1
ATOM 759 O O . ASP A 1 89 ? -7.595 -3.246 7.408 1.00 93.06 89 ASP A O 1
ATOM 763 N N . LYS A 1 90 ? -7.035 -3.378 9.584 1.00 95.12 90 LYS A N 1
ATOM 764 C CA . LYS A 1 90 ? -6.319 -4.651 9.455 1.00 95.12 90 LYS A CA 1
ATOM 765 C C . LYS A 1 90 ? -7.301 -5.824 9.504 1.00 95.12 90 LYS A C 1
ATOM 767 O O . LYS A 1 90 ? -8.031 -5.938 10.488 1.00 95.12 90 LYS A O 1
ATOM 772 N N . PRO A 1 91 ? -7.274 -6.747 8.528 1.00 94.12 91 PRO A N 1
ATOM 773 C CA . PRO A 1 91 ? -8.060 -7.965 8.597 1.00 94.12 91 PRO A CA 1
ATOM 774 C C . PRO A 1 91 ? -7.763 -8.771 9.862 1.00 94.12 91 PRO A C 1
ATOM 776 O O . PRO A 1 91 ? -6.625 -8.812 10.356 1.00 94.12 91 PRO A O 1
ATOM 779 N N . ALA A 1 92 ? -8.793 -9.451 10.364 1.00 91.44 92 ALA A N 1
ATOM 780 C CA . ALA A 1 92 ? -8.608 -10.488 11.366 1.00 91.44 92 ALA A CA 1
ATOM 781 C C . ALA A 1 92 ? -7.665 -11.567 10.806 1.00 91.44 92 ALA A C 1
ATOM 783 O O . ALA A 1 92 ? -7.739 -11.911 9.627 1.00 91.44 92 ALA A O 1
ATOM 784 N N . GLY A 1 93 ? -6.748 -12.056 11.637 1.00 90.81 93 GLY A N 1
ATOM 785 C CA . GLY A 1 93 ? -5.781 -13.084 11.246 1.00 90.81 93 GLY A CA 1
ATOM 786 C C . GLY A 1 93 ? -4.511 -12.584 10.553 1.00 90.81 93 GLY A C 1
ATOM 787 O O . GLY A 1 93 ? -3.538 -13.318 10.567 1.00 90.81 93 GLY A O 1
ATOM 788 N N . LEU A 1 94 ? -4.445 -11.348 10.034 1.00 95.62 94 LEU A N 1
ATOM 789 C CA . LEU A 1 94 ? -3.181 -10.819 9.496 1.00 95.62 94 LEU A CA 1
ATOM 790 C C . LEU A 1 94 ? -2.225 -10.472 10.659 1.00 95.62 94 LEU A C 1
ATOM 792 O O . LEU A 1 94 ? -2.551 -9.548 11.424 1.00 95.62 94 LEU A O 1
ATOM 796 N N . PRO A 1 95 ? -1.084 -11.170 10.833 1.00 96.88 95 PRO A N 1
ATOM 797 C CA . PRO A 1 95 ? -0.155 -10.894 11.922 1.00 96.88 95 PRO A CA 1
ATOM 798 C C . PRO A 1 95 ? 0.601 -9.583 11.681 1.00 96.88 95 PRO A C 1
ATOM 800 O O . PRO A 1 95 ? 0.717 -9.100 10.555 1.00 96.88 95 PRO A O 1
ATOM 803 N N . ILE A 1 96 ? 1.102 -8.994 12.765 1.00 97.81 96 ILE A N 1
ATOM 804 C CA . ILE A 1 96 ? 1.984 -7.823 12.737 1.00 97.81 96 ILE A CA 1
ATOM 805 C C . ILE A 1 96 ? 3.388 -8.316 13.062 1.00 97.81 96 ILE A C 1
ATOM 807 O O . ILE A 1 96 ? 3.566 -9.045 14.034 1.00 97.81 96 ILE A O 1
ATOM 811 N N . GLY A 1 97 ? 4.379 -7.926 12.266 1.00 97.38 97 GLY A N 1
ATOM 812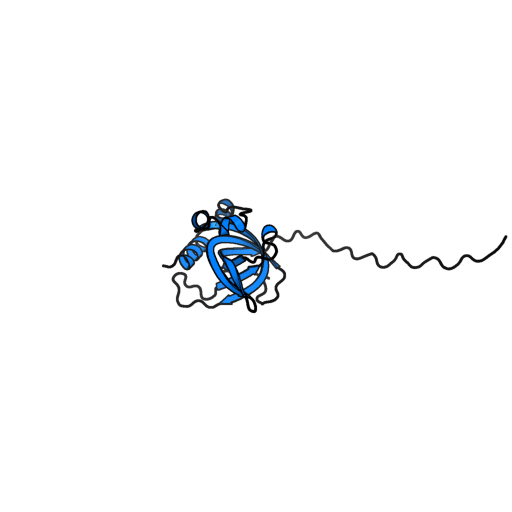 C CA . GLY A 1 97 ? 5.745 -8.403 12.440 1.00 97.38 97 GLY A CA 1
ATOM 813 C C . GLY A 1 97 ? 6.599 -8.254 11.189 1.00 97.38 97 GLY A C 1
ATOM 814 O O . GLY A 1 97 ? 6.136 -7.835 10.128 1.00 97.38 97 GLY A O 1
ATOM 815 N N . THR A 1 98 ? 7.878 -8.586 11.331 1.00 95.56 98 THR A N 1
ATOM 816 C CA . THR A 1 98 ? 8.874 -8.549 10.249 1.00 95.56 98 THR A CA 1
ATOM 817 C C . THR A 1 98 ? 9.012 -9.864 9.494 1.00 95.56 98 THR A C 1
ATOM 819 O O . THR A 1 98 ? 9.698 -9.878 8.478 1.00 95.56 98 THR A O 1
ATOM 822 N N . ASP A 1 99 ? 8.382 -10.924 9.992 1.00 95.88 99 ASP A N 1
ATOM 823 C CA . ASP A 1 99 ? 8.363 -12.256 9.398 1.00 95.88 99 ASP A CA 1
ATOM 824 C C . ASP A 1 99 ? 6.906 -12.716 9.291 1.00 95.88 99 ASP A C 1
ATOM 826 O O . ASP A 1 99 ? 6.306 -13.208 10.246 1.00 95.88 99 ASP A O 1
ATOM 830 N N . VAL A 1 100 ? 6.290 -12.394 8.156 1.00 96.81 100 VAL A N 1
ATOM 831 C CA . VAL A 1 100 ? 4.900 -12.733 7.838 1.00 96.81 100 VAL A CA 1
ATOM 832 C C . VAL A 1 100 ? 4.894 -13.632 6.603 1.00 96.81 100 VAL A C 1
ATOM 834 O O . VAL A 1 100 ? 5.670 -13.430 5.669 1.00 96.81 100 VAL A O 1
ATOM 837 N N . ASP A 1 101 ? 4.008 -14.624 6.582 1.00 96.19 101 ASP A N 1
ATOM 838 C CA . ASP A 1 101 ? 3.775 -15.480 5.417 1.00 96.19 101 ASP A CA 1
ATOM 839 C C . ASP A 1 101 ? 2.275 -15.591 5.149 1.00 96.19 101 ASP A C 1
ATOM 841 O O . ASP A 1 101 ? 1.631 -16.591 5.444 1.00 96.19 101 ASP A O 1
ATOM 845 N N . GLU A 1 102 ? 1.704 -14.501 4.640 1.00 96.25 102 GLU A N 1
ATOM 846 C CA . GLU A 1 102 ? 0.275 -14.400 4.349 1.00 96.25 102 GLU A CA 1
ATOM 847 C C . GLU A 1 102 ? 0.040 -13.829 2.952 1.00 96.25 102 GLU A C 1
ATOM 849 O O . GLU A 1 102 ? 0.861 -13.086 2.410 1.00 96.25 102 GLU A O 1
ATOM 854 N N . GLU A 1 103 ? -1.122 -14.119 2.369 1.00 96.44 103 GLU A N 1
ATOM 855 C CA . GLU A 1 103 ? -1.552 -13.503 1.114 1.00 96.44 103 GLU A CA 1
ATOM 856 C C . GLU A 1 103 ? -2.781 -12.617 1.326 1.00 96.44 103 GLU A C 1
ATOM 858 O O . GLU A 1 103 ? -3.798 -13.029 1.893 1.00 96.44 103 GLU A O 1
ATOM 863 N N . VAL A 1 104 ? -2.720 -11.394 0.797 1.00 96.81 104 VAL A N 1
ATOM 864 C CA . VAL A 1 104 ? -3.843 -10.450 0.823 1.00 96.81 104 VAL A CA 1
ATOM 865 C C . VAL A 1 104 ? -4.157 -9.933 -0.572 1.00 96.81 104 VAL A C 1
ATOM 867 O O . VAL A 1 104 ? -3.290 -9.835 -1.440 1.00 96.81 104 VAL A O 1
ATOM 870 N N . VAL A 1 105 ? -5.414 -9.556 -0.783 1.00 97.06 105 VAL A N 1
ATOM 871 C CA . VAL A 1 105 ? -5.806 -8.720 -1.918 1.00 97.06 105 VAL A CA 1
ATOM 872 C C . VAL A 1 105 ? -5.843 -7.275 -1.450 1.00 97.06 105 VAL A C 1
ATOM 874 O O . VAL A 1 105 ? -6.615 -6.928 -0.557 1.00 97.06 105 VAL A O 1
ATOM 877 N N . PHE A 1 106 ? -5.022 -6.437 -2.068 1.00 97.81 106 PHE A N 1
ATOM 878 C CA . PHE A 1 106 ? -5.054 -4.992 -1.915 1.00 97.81 106 PHE A CA 1
ATOM 879 C C . PHE A 1 106 ? -5.925 -4.364 -3.003 1.00 97.81 106 PHE A C 1
ATOM 881 O O . PHE A 1 106 ? -5.856 -4.763 -4.167 1.00 97.81 106 PHE A O 1
ATOM 888 N N . VAL A 1 107 ? -6.700 -3.348 -2.627 1.00 98.06 107 VAL A N 1
ATOM 889 C CA . VAL A 1 107 ? -7.413 -2.465 -3.553 1.00 98.06 107 VAL A CA 1
ATOM 890 C C . VAL A 1 107 ? -7.264 -1.027 -3.063 1.00 98.06 107 VAL A C 1
ATOM 892 O O . VAL A 1 107 ? -7.669 -0.689 -1.946 1.00 98.06 107 VAL A O 1
ATOM 895 N N . GLY A 1 108 ? -6.706 -0.159 -3.897 1.00 98.00 108 GLY A N 1
ATOM 896 C CA . GLY A 1 108 ? -6.453 1.227 -3.521 1.00 98.00 108 GLY A CA 1
ATOM 897 C C . GLY A 1 108 ? -5.741 2.004 -4.604 1.00 98.00 108 GLY A C 1
ATOM 898 O O . GLY A 1 108 ? -5.780 1.625 -5.760 1.00 98.00 108 GLY A O 1
ATOM 899 N N . TYR A 1 109 ? -5.095 3.095 -4.231 1.00 98.31 109 TYR A N 1
ATOM 900 C CA . TYR A 1 109 ? -4.547 4.063 -5.168 1.00 98.31 109 TYR A CA 1
ATOM 901 C C . TYR A 1 109 ? -3.027 4.071 -5.118 1.00 98.31 109 TYR A C 1
ATOM 903 O O . TYR A 1 109 ? -2.446 4.077 -4.029 1.00 98.31 109 TYR A O 1
ATOM 911 N N . PHE A 1 110 ? -2.379 4.127 -6.279 1.00 98.00 110 PHE A N 1
ATOM 912 C CA . PHE A 1 110 ? -0.944 4.389 -6.344 1.00 98.00 110 PHE A CA 1
ATOM 913 C C . PHE A 1 110 ? -0.648 5.849 -5.997 1.00 98.00 110 PHE A C 1
ATOM 915 O O . PHE A 1 110 ? -1.210 6.769 -6.594 1.00 98.00 110 PHE A O 1
ATOM 922 N N . LEU A 1 111 ? 0.233 6.067 -5.017 1.00 97.88 111 LEU A N 1
ATOM 923 C CA . LEU A 1 111 ? 0.618 7.402 -4.567 1.00 97.88 111 LEU A CA 1
ATOM 924 C C . LEU A 1 111 ? 1.919 7.860 -5.228 1.00 97.88 111 LEU A C 1
ATOM 926 O O . LEU A 1 111 ? 1.969 8.931 -5.832 1.00 97.88 111 LEU A O 1
ATOM 930 N N . LYS A 1 112 ? 2.996 7.089 -5.061 1.00 96.81 112 LYS A N 1
ATOM 931 C CA . LYS A 1 112 ? 4.330 7.411 -5.587 1.00 96.81 112 LYS A CA 1
ATOM 932 C C . LYS A 1 112 ? 5.287 6.237 -5.431 1.00 96.81 112 LYS A C 1
ATOM 934 O O . LYS A 1 112 ? 5.036 5.331 -4.647 1.00 96.81 112 LYS A O 1
ATOM 939 N N . TRP A 1 113 ? 6.448 6.340 -6.064 1.00 97.25 113 TRP A N 1
ATOM 940 C CA . TRP A 1 113 ? 7.633 5.611 -5.626 1.00 97.25 113 TRP A CA 1
ATOM 941 C C . TRP A 1 113 ? 8.198 6.235 -4.358 1.00 97.25 113 TRP A C 1
ATOM 943 O O . TRP A 1 113 ? 8.328 7.458 -4.249 1.00 97.25 113 TRP A O 1
ATOM 953 N N . MET A 1 114 ? 8.528 5.392 -3.391 1.00 96.38 114 MET A N 1
ATOM 954 C CA . MET A 1 114 ? 9.221 5.794 -2.180 1.00 96.38 114 MET A CA 1
ATOM 955 C C . MET A 1 114 ? 10.563 5.082 -2.092 1.00 96.38 114 MET A C 1
ATOM 957 O O . MET A 1 114 ? 10.677 3.904 -2.429 1.00 96.38 114 MET A O 1
ATOM 961 N N . SER A 1 115 ? 11.582 5.802 -1.633 1.00 95.75 115 SER A N 1
ATOM 962 C CA . SER A 1 115 ? 12.855 5.184 -1.293 1.00 95.75 115 SER A CA 1
ATOM 963 C C . SER A 1 115 ? 12.798 4.558 0.091 1.00 95.75 115 SER A C 1
ATOM 965 O O . SER A 1 115 ? 12.219 5.147 1.004 1.00 95.75 115 SER A O 1
ATOM 967 N N . TYR A 1 116 ? 13.478 3.435 0.265 1.00 93.12 116 TYR A N 1
ATOM 968 C CA . TYR A 1 116 ? 13.697 2.805 1.558 1.00 93.12 116 TYR A CA 1
ATOM 969 C C . TYR A 1 116 ? 15.131 2.284 1.647 1.00 93.12 116 TYR A C 1
ATOM 971 O O . TYR A 1 116 ? 15.760 1.985 0.631 1.00 93.12 116 TYR A O 1
ATOM 979 N N . GLN A 1 117 ? 15.652 2.200 2.868 1.00 91.94 117 GLN A N 1
ATOM 980 C CA . GLN A 1 117 ? 16.963 1.615 3.116 1.00 91.94 117 GLN A CA 1
ATOM 981 C C . GLN A 1 117 ? 16.815 0.096 3.243 1.00 91.94 117 GLN A C 1
ATOM 983 O O . GLN A 1 117 ? 15.993 -0.385 4.026 1.00 91.94 117 GLN A O 1
ATOM 988 N N . ALA A 1 118 ? 17.595 -0.652 2.469 1.00 88.19 118 ALA A N 1
ATOM 989 C CA . ALA A 1 118 ? 17.666 -2.104 2.532 1.00 88.19 118 ALA A CA 1
ATOM 990 C C . ALA A 1 118 ? 19.120 -2.513 2.771 1.00 88.19 118 ALA A C 1
ATOM 992 O O . ALA A 1 118 ? 19.920 -2.494 1.838 1.00 88.19 118 ALA A O 1
ATOM 993 N N . PHE A 1 119 ? 19.449 -2.877 4.013 1.00 88.81 119 PHE A N 1
ATOM 994 C CA . PHE A 1 119 ? 20.840 -3.048 4.450 1.00 88.81 119 PHE A CA 1
ATOM 995 C C . PHE A 1 119 ? 21.648 -1.787 4.106 1.00 88.81 119 PHE A C 1
ATOM 997 O O . PHE A 1 119 ? 21.254 -0.695 4.518 1.00 88.81 119 PHE A O 1
ATOM 1004 N N . ASP A 1 120 ? 22.687 -1.906 3.284 1.00 91.56 120 ASP A N 1
ATOM 1005 C CA . ASP A 1 120 ? 23.566 -0.795 2.906 1.00 91.56 120 ASP A CA 1
ATOM 1006 C C . ASP A 1 120 ? 23.176 -0.124 1.581 1.00 91.56 120 ASP A C 1
ATOM 1008 O O . ASP A 1 120 ? 23.825 0.823 1.144 1.00 91.56 120 ASP A O 1
ATOM 1012 N N . VAL A 1 121 ? 22.084 -0.561 0.939 1.00 93.00 121 VAL A N 1
ATOM 1013 C CA . VAL A 1 121 ? 21.638 -0.010 -0.347 1.00 93.00 121 VAL A CA 1
ATOM 1014 C C . VAL A 1 121 ? 20.283 0.682 -0.254 1.00 93.00 121 VAL A C 1
ATOM 1016 O O . VAL A 1 121 ? 19.319 0.185 0.334 1.00 93.00 121 VAL A O 1
ATOM 1019 N N . LYS A 1 122 ? 20.181 1.836 -0.914 1.00 94.44 122 LYS A N 1
ATOM 1020 C CA . LYS A 1 122 ? 18.910 2.528 -1.121 1.00 94.44 122 LYS A CA 1
ATOM 1021 C C . LYS A 1 122 ? 18.132 1.825 -2.231 1.00 94.44 122 LYS A C 1
ATOM 1023 O O . LYS A 1 122 ? 18.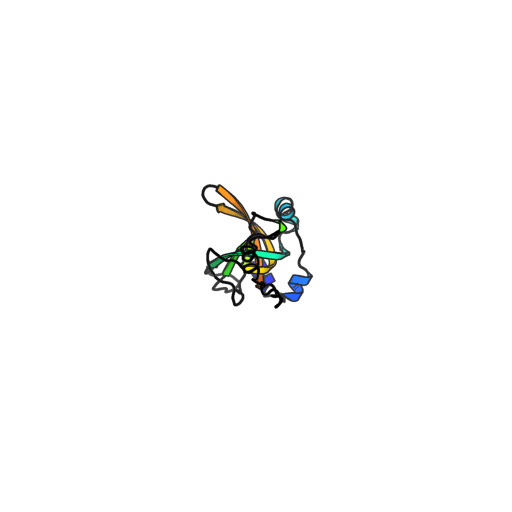610 1.717 -3.358 1.00 94.44 122 LYS A O 1
ATOM 1028 N N . LYS A 1 123 ? 16.921 1.373 -1.918 1.00 95.06 123 LYS A N 1
ATOM 1029 C CA . LYS A 1 123 ? 15.987 0.752 -2.865 1.00 95.06 123 LYS A CA 1
ATOM 1030 C C . LYS A 1 123 ? 14.719 1.588 -2.999 1.00 95.06 123 LYS A C 1
ATOM 1032 O O . LYS A 1 123 ? 14.505 2.543 -2.250 1.00 95.06 123 LYS A O 1
ATOM 1037 N N . TYR A 1 124 ? 13.881 1.225 -3.963 1.00 96.00 124 TYR A N 1
ATOM 1038 C CA . TYR A 1 124 ? 12.613 1.891 -4.237 1.00 96.00 124 TYR A CA 1
ATOM 1039 C C . TYR A 1 124 ? 11.473 0.880 -4.263 1.00 96.00 124 TYR A C 1
ATOM 1041 O O . TYR A 1 124 ? 11.649 -0.245 -4.724 1.00 96.00 124 TYR A O 1
ATOM 1049 N N . ALA A 1 125 ? 10.316 1.292 -3.757 1.00 97.44 125 ALA A N 1
ATOM 1050 C CA . ALA A 1 125 ? 9.083 0.518 -3.780 1.00 97.44 125 ALA A CA 1
ATOM 1051 C C . ALA A 1 125 ? 7.909 1.436 -4.153 1.00 97.44 125 ALA A C 1
ATOM 1053 O O . ALA A 1 125 ? 7.905 2.611 -3.755 1.00 97.44 125 ALA A O 1
ATOM 1054 N N . PRO A 1 126 ? 6.902 0.946 -4.891 1.00 98.06 126 PRO A N 1
ATOM 1055 C CA . PRO A 1 126 ? 5.664 1.679 -5.074 1.00 98.06 126 PRO A CA 1
ATOM 1056 C C . PRO A 1 126 ? 4.902 1.719 -3.742 1.00 98.06 126 PRO A C 1
ATOM 1058 O O . PRO A 1 126 ? 4.726 0.704 -3.066 1.00 98.06 126 PRO A O 1
ATOM 1061 N N . LEU A 1 127 ? 4.454 2.915 -3.370 1.00 98.38 127 LEU A N 1
ATOM 1062 C CA . LEU A 1 127 ? 3.622 3.180 -2.204 1.00 98.38 127 LEU A CA 1
ATOM 1063 C C . LEU A 1 127 ? 2.171 3.351 -2.648 1.00 98.38 127 LEU A C 1
ATOM 1065 O O . LEU A 1 127 ? 1.867 4.232 -3.462 1.00 98.38 127 LEU A O 1
ATOM 1069 N N . LEU A 1 128 ? 1.278 2.542 -2.087 1.00 98.56 128 LEU A N 1
ATOM 1070 C CA . LEU A 1 128 ? -0.148 2.565 -2.391 1.00 98.56 128 LEU A CA 1
ATOM 1071 C C . LEU A 1 128 ? -0.975 2.731 -1.122 1.00 98.56 128 LEU A C 1
ATOM 1073 O O . LEU A 1 128 ? -0.600 2.247 -0.058 1.00 98.56 128 LEU A O 1
ATOM 1077 N N . ILE A 1 129 ? -2.119 3.401 -1.243 1.00 98.44 129 ILE A N 1
ATOM 1078 C CA . ILE A 1 129 ? -3.017 3.713 -0.127 1.00 98.44 129 ILE A CA 1
ATOM 1079 C C . ILE A 1 129 ? -4.398 3.132 -0.414 1.00 98.44 129 ILE A C 1
ATOM 1081 O O . ILE A 1 129 ? -4.993 3.432 -1.449 1.00 98.44 129 ILE A O 1
ATOM 1085 N N . GLY A 1 130 ? -4.934 2.304 0.479 1.00 98.00 130 GLY A N 1
ATOM 1086 C CA . GLY A 1 130 ? -6.142 1.550 0.163 1.00 98.00 130 GLY A CA 1
ATOM 1087 C C . GLY A 1 130 ? -6.697 0.717 1.301 1.00 98.00 130 GLY A C 1
ATOM 1088 O O . GLY A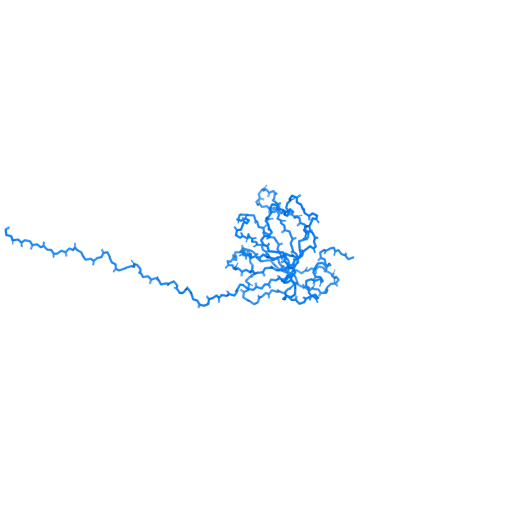 1 130 ? -6.634 1.097 2.467 1.00 98.00 130 GLY A O 1
ATOM 1089 N N . ARG A 1 131 ? -7.281 -0.418 0.924 1.00 97.69 131 ARG A N 1
ATOM 1090 C CA . ARG A 1 131 ? -7.784 -1.452 1.826 1.00 97.69 131 ARG A CA 1
ATOM 1091 C C . ARG A 1 131 ? -7.213 -2.798 1.421 1.00 97.69 131 ARG A C 1
ATOM 1093 O O . ARG A 1 131 ? -6.920 -3.031 0.248 1.00 97.69 131 ARG A O 1
ATOM 1100 N N . VAL A 1 132 ? -7.099 -3.685 2.396 1.00 96.94 132 VAL A N 1
ATOM 1101 C CA . VAL A 1 132 ? -6.693 -5.072 2.184 1.00 96.94 132 VAL A CA 1
ATOM 1102 C C . VAL A 1 132 ? -7.797 -6.003 2.659 1.00 96.94 132 VAL A C 1
ATOM 1104 O O . VAL A 1 132 ? -8.530 -5.694 3.597 1.00 96.94 132 VAL A O 1
ATOM 1107 N N . ARG A 1 133 ? -7.907 -7.159 2.015 1.00 95.25 133 ARG A N 1
ATOM 1108 C CA . ARG A 1 133 ? -8.751 -8.268 2.457 1.00 95.25 133 ARG A CA 1
ATOM 1109 C C . ARG A 1 133 ? -7.970 -9.578 2.364 1.00 95.25 133 ARG A C 1
ATOM 1111 O O . ARG A 1 133 ? -7.110 -9.688 1.486 1.00 95.25 133 ARG A O 1
ATOM 1118 N N . PRO A 1 134 ? -8.267 -10.576 3.207 1.00 93.31 134 PRO A N 1
ATOM 1119 C CA . PRO A 1 134 ? -7.686 -11.902 3.056 1.00 93.31 134 PRO A CA 1
ATOM 1120 C C . PRO A 1 134 ? -8.001 -12.481 1.672 1.00 93.31 134 PRO A C 1
ATOM 1122 O O . PRO A 1 134 ? -9.051 -12.192 1.077 1.00 93.31 134 PRO A O 1
ATOM 1125 N N . VAL A 1 135 ? -7.098 -13.307 1.150 1.00 90.94 135 VAL A N 1
ATOM 1126 C CA . VAL A 1 135 ? -7.433 -14.183 0.024 1.00 90.94 135 VAL A CA 1
ATOM 1127 C C . VAL A 1 135 ? -8.443 -15.219 0.523 1.00 90.94 135 VAL A C 1
ATOM 1129 O O . VAL A 1 135 ? -8.282 -15.780 1.604 1.00 90.94 135 VAL A O 1
ATOM 1132 N N . ALA A 1 136 ? -9.507 -15.463 -0.247 1.00 80.19 136 ALA A N 1
ATOM 1133 C CA . ALA A 1 136 ? -10.441 -16.535 0.072 1.00 80.19 136 ALA A CA 1
ATOM 1134 C C . ALA A 1 136 ? -9.680 -17.866 0.016 1.00 80.19 136 ALA A C 1
ATOM 1136 O O . ALA A 1 136 ? -9.210 -18.270 -1.048 1.00 80.19 136 ALA A O 1
ATOM 1137 N N . ARG A 1 137 ? -9.514 -18.523 1.166 1.00 64.00 137 ARG A N 1
ATOM 1138 C CA . ARG A 1 137 ? -8.881 -19.838 1.228 1.00 64.00 137 ARG A CA 1
ATOM 1139 C C . ARG A 1 137 ? -9.884 -20.848 0.686 1.00 64.00 137 ARG A C 1
ATOM 1141 O O . ARG A 1 137 ? -10.921 -21.072 1.303 1.00 64.00 137 ARG A O 1
ATOM 1148 N N . VAL A 1 138 ? -9.594 -21.444 -0.468 1.00 54.81 138 VAL A N 1
ATOM 1149 C CA . VAL A 1 138 ? -10.337 -22.625 -0.914 1.00 54.81 138 VAL A CA 1
ATOM 1150 C C . VAL A 1 138 ? -9.991 -23.735 0.077 1.00 54.81 138 VAL A C 1
ATOM 1152 O O . VAL A 1 138 ? -8.832 -24.140 0.183 1.00 54.81 138 VAL A O 1
ATOM 1155 N N . ALA A 1 139 ? -10.962 -24.165 0.881 1.00 49.22 139 ALA A N 1
ATOM 1156 C CA . ALA A 1 139 ? -10.801 -25.294 1.786 1.00 49.22 139 ALA A CA 1
ATOM 1157 C C . ALA A 1 139 ? -10.646 -26.568 0.941 1.00 49.22 139 ALA A C 1
ATOM 1159 O O . ALA A 1 139 ? -11.634 -27.158 0.523 1.00 49.22 139 ALA A O 1
ATOM 1160 N N . GLY A 1 140 ? -9.411 -26.944 0.603 1.00 51.16 140 GLY A N 1
ATOM 1161 C CA . GLY A 1 140 ? -9.191 -28.077 -0.297 1.00 51.16 140 GLY A CA 1
ATOM 1162 C C . GLY A 1 140 ? -7.765 -28.220 -0.806 1.00 51.16 140 GLY A C 1
ATOM 1163 O O . GLY A 1 140 ? -7.549 -28.286 -2.006 1.00 51.16 140 GLY A O 1
ATOM 1164 N N . ALA A 1 141 ? -6.786 -28.252 0.093 1.00 46.12 141 ALA A N 1
ATOM 1165 C CA . ALA A 1 141 ? -5.475 -28.830 -0.197 1.00 46.12 141 ALA A CA 1
ATOM 1166 C C . ALA A 1 141 ? -4.872 -29.319 1.122 1.00 46.12 141 ALA A C 1
ATOM 1168 O O . ALA A 1 141 ? -3.903 -28.765 1.643 1.00 46.12 141 ALA A O 1
ATOM 1169 N N . ALA A 1 142 ? -5.507 -30.334 1.710 1.00 43.72 142 ALA A N 1
ATOM 1170 C CA . ALA A 1 142 ? -4.807 -31.185 2.654 1.00 43.72 142 ALA A CA 1
ATOM 1171 C C . ALA A 1 142 ? -3.613 -31.774 1.896 1.00 43.72 142 ALA A C 1
ATOM 1173 O O . ALA A 1 142 ? -3.791 -32.457 0.888 1.00 43.72 142 ALA A O 1
ATOM 1174 N N . LYS A 1 143 ? -2.393 -31.453 2.333 1.00 43.00 143 LYS A N 1
ATOM 1175 C CA . LYS A 1 143 ? -1.197 -32.146 1.860 1.00 43.00 143 LYS A CA 1
ATOM 1176 C C . LYS A 1 143 ? -1.367 -33.611 2.257 1.00 43.00 143 LYS A C 1
ATOM 1178 O O . LYS A 1 143 ? -1.264 -33.929 3.439 1.00 43.00 143 LYS A O 1
ATOM 1183 N N . SER A 1 144 ? -1.652 -34.490 1.301 1.00 47.09 144 SER A N 1
ATOM 1184 C CA . SER A 1 144 ? -1.512 -35.929 1.500 1.00 47.09 144 SER A CA 1
ATOM 1185 C C . SER A 1 144 ? -0.020 -36.225 1.651 1.00 47.09 144 SER A C 1
ATOM 1187 O O . SER A 1 144 ? 0.697 -36.419 0.670 1.00 47.09 144 SER A O 1
ATOM 1189 N N . GLY A 1 145 ? 0.471 -36.160 2.887 1.00 50.00 145 GLY A N 1
ATOM 1190 C CA . GLY A 1 145 ? 1.743 -36.757 3.261 1.00 50.00 145 GLY A CA 1
ATOM 1191 C C . GLY A 1 145 ? 1.590 -38.273 3.217 1.00 50.00 145 GLY A C 1
ATOM 1192 O O . GLY A 1 145 ? 0.716 -38.820 3.883 1.00 50.00 145 GLY A O 1
ATOM 1193 N N . GLY A 1 146 ? 2.405 -38.936 2.404 1.00 48.69 146 GLY A N 1
ATOM 1194 C CA . GLY A 1 146 ? 2.388 -40.389 2.289 1.00 48.69 146 GLY A CA 1
ATOM 1195 C C . GLY A 1 146 ? 3.343 -40.890 1.216 1.00 48.69 146 GLY A C 1
ATOM 1196 O O . GLY A 1 146 ? 2.895 -41.438 0.218 1.00 48.69 146 GLY A O 1
ATOM 1197 N N . TRP A 1 147 ? 4.649 -40.675 1.398 1.00 51.38 147 TRP A N 1
ATOM 1198 C CA . TRP A 1 147 ? 5.682 -41.345 0.591 1.00 51.38 147 TRP A CA 1
ATOM 1199 C C . TRP A 1 147 ? 6.711 -42.119 1.437 1.00 51.38 147 TRP A C 1
ATOM 1201 O O . TRP A 1 147 ? 7.685 -42.631 0.898 1.00 51.38 147 TRP A O 1
ATOM 1211 N N . GLU A 1 148 ? 6.479 -42.282 2.745 1.00 47.97 148 GLU A N 1
ATOM 1212 C CA . GLU A 1 148 ? 7.441 -42.916 3.666 1.00 47.97 148 GLU A CA 1
ATOM 1213 C C . GLU A 1 148 ? 7.324 -44.449 3.820 1.00 47.97 148 GLU A C 1
ATOM 1215 O O . GLU A 1 148 ? 7.912 -45.012 4.737 1.00 47.97 148 GLU A O 1
ATOM 1220 N N . SER A 1 149 ? 6.640 -45.187 2.941 1.00 49.06 149 SER A N 1
ATOM 1221 C CA . SER A 1 149 ? 6.525 -46.649 3.127 1.00 49.06 149 SER A CA 1
ATOM 1222 C C . SER A 1 149 ? 6.508 -47.486 1.847 1.00 49.06 149 SER A C 1
ATOM 1224 O O . SER A 1 149 ? 5.636 -48.329 1.660 1.00 49.06 149 SER A O 1
ATOM 1226 N N . ALA A 1 150 ? 7.514 -47.323 0.979 1.00 47.84 150 ALA A N 1
ATOM 1227 C CA . ALA A 1 150 ? 7.722 -48.266 -0.130 1.00 47.84 150 ALA A CA 1
ATOM 1228 C C . ALA A 1 150 ? 9.195 -48.569 -0.480 1.00 47.84 150 ALA A C 1
ATOM 1230 O O . ALA A 1 150 ? 9.492 -48.872 -1.630 1.00 47.84 150 ALA A O 1
ATOM 1231 N N . PHE A 1 151 ? 10.124 -48.525 0.487 1.00 46.38 151 PHE A N 1
ATOM 1232 C CA . PHE A 1 151 ? 11.530 -48.915 0.249 1.00 46.38 151 PHE A CA 1
ATOM 1233 C C . PHE A 1 151 ? 12.075 -50.050 1.130 1.00 46.38 151 PHE A C 1
ATOM 1235 O O . PHE A 1 151 ? 13.279 -50.287 1.145 1.00 46.38 151 PHE A O 1
ATOM 1242 N N . LEU A 1 152 ? 11.226 -50.824 1.810 1.00 48.53 152 LEU A N 1
ATOM 1243 C CA . LEU A 1 152 ? 11.687 -51.969 2.604 1.00 48.53 152 LEU A CA 1
ATOM 1244 C C . LEU A 1 152 ? 10.838 -53.217 2.370 1.00 48.53 152 LEU A C 1
ATOM 1246 O O . LEU A 1 152 ? 9.996 -53.564 3.191 1.00 48.53 152 LEU A O 1
ATOM 1250 N N . THR A 1 153 ? 11.087 -53.916 1.260 1.00 44.50 153 THR A N 1
ATOM 1251 C CA . THR A 1 153 ? 11.049 -55.392 1.221 1.00 44.50 153 THR A CA 1
ATOM 1252 C C . THR A 1 153 ? 11.662 -55.917 -0.077 1.00 44.50 153 THR A C 1
ATOM 1254 O O . THR A 1 153 ? 10.980 -56.090 -1.078 1.00 44.50 153 THR A O 1
ATOM 1257 N N . LEU A 1 154 ? 12.969 -56.190 -0.058 1.00 44.03 154 LEU A N 1
ATOM 1258 C CA . LEU A 1 154 ? 13.566 -57.254 -0.875 1.00 44.03 154 LEU A CA 1
ATOM 1259 C C . LEU A 1 154 ? 14.908 -57.683 -0.264 1.00 44.03 154 LEU A C 1
ATOM 1261 O O . LEU A 1 154 ? 15.988 -57.403 -0.771 1.00 44.03 154 LEU A O 1
ATOM 1265 N N . VAL A 1 155 ? 14.811 -58.376 0.870 1.00 45.16 155 VAL A N 1
ATOM 1266 C CA . VAL A 1 155 ? 15.830 -59.326 1.326 1.00 45.16 155 VAL A CA 1
ATOM 1267 C C . VAL A 1 155 ? 15.088 -60.609 1.677 1.00 45.16 155 VAL A C 1
ATOM 1269 O O . VAL A 1 155 ? 14.243 -60.594 2.568 1.00 45.16 155 VAL A O 1
ATOM 1272 N N . GLY A 1 156 ? 15.398 -61.703 0.979 1.00 38.19 156 GLY A N 1
ATOM 1273 C CA . GLY A 1 156 ? 14.989 -63.048 1.389 1.00 38.19 156 GLY A CA 1
ATOM 1274 C C . GLY A 1 156 ? 14.498 -63.945 0.257 1.00 38.19 156 GLY A C 1
ATOM 1275 O O . GLY A 1 156 ? 13.310 -64.222 0.168 1.00 38.19 156 GLY A O 1
ATOM 1276 N N . GLY A 1 157 ? 15.415 -64.435 -0.576 1.00 35.47 157 GLY A N 1
ATOM 1277 C CA . GLY A 1 157 ? 15.149 -65.493 -1.553 1.00 35.47 157 GLY A CA 1
ATOM 1278 C C . GLY A 1 157 ? 16.423 -66.274 -1.847 1.00 35.47 157 GLY A C 1
ATOM 1279 O O . GLY A 1 157 ? 17.122 -65.995 -2.812 1.00 35.47 157 GLY A O 1
ATOM 1280 N N . VAL A 1 158 ? 16.759 -67.189 -0.943 1.00 45.47 158 VAL A N 1
ATOM 1281 C CA . VAL A 1 158 ? 17.927 -68.073 -0.966 1.00 45.47 158 VAL A CA 1
ATOM 1282 C C . VAL A 1 158 ? 17.560 -69.405 -1.649 1.00 45.47 158 VAL A C 1
ATOM 1284 O O . VAL A 1 158 ? 16.600 -70.038 -1.233 1.00 45.47 158 VAL A O 1
ATOM 1287 N N . LEU A 1 159 ? 18.400 -69.811 -2.617 1.00 38.53 159 LEU A N 1
ATOM 1288 C CA . LEU A 1 159 ? 18.799 -71.176 -3.040 1.00 38.53 159 LEU A CA 1
ATOM 1289 C C . LEU A 1 159 ? 17.844 -72.171 -3.764 1.00 38.53 159 LEU A C 1
ATOM 1291 O O . LEU A 1 159 ? 16.678 -72.324 -3.427 1.00 38.53 159 LEU A O 1
ATOM 1295 N N . LEU A 1 160 ? 18.513 -72.962 -4.632 1.00 36.59 160 LEU A N 1
ATOM 1296 C CA . LEU A 1 160 ? 18.218 -74.290 -5.224 1.00 36.59 160 LEU A CA 1
ATOM 1297 C C . LEU A 1 160 ? 17.428 -74.373 -6.548 1.00 36.59 160 LEU A C 1
ATOM 1299 O O . LE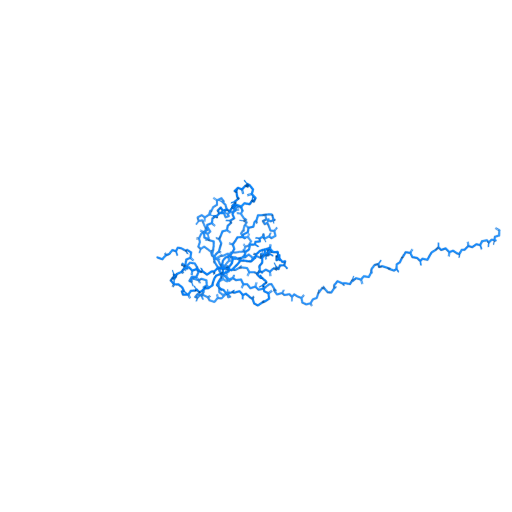U A 1 160 ? 16.205 -74.481 -6.548 1.00 36.59 160 LEU A O 1
ATOM 1303 N N . LEU A 1 161 ? 18.157 -74.473 -7.671 1.00 40.72 161 LEU A N 1
ATOM 1304 C CA . LEU A 1 161 ? 18.439 -75.736 -8.389 1.00 40.72 161 LEU A CA 1
ATOM 1305 C C . LEU A 1 161 ? 19.649 -75.566 -9.320 1.00 40.72 161 LEU A C 1
ATOM 1307 O O . LEU A 1 161 ? 19.774 -74.475 -9.918 1.00 40.72 161 LEU A O 1
#

pLDDT: mean 87.92, std 18.26, range [35.47, 98.56]

Radius of gyration: 22.58 Å; chains: 1; bounding box: 41×94×32 Å

Sequence (161 aa):
MSAYWQMMRWSRTRPLAELEKLAQRDVPLTQLWEEPNLYRGQPIRLKLRVRRVLQHQPKKNPQDLKIVYEAWGPTEESRSYPYCVVFPDKPAGLPIGTDVDEEVVFVGYFLKWMS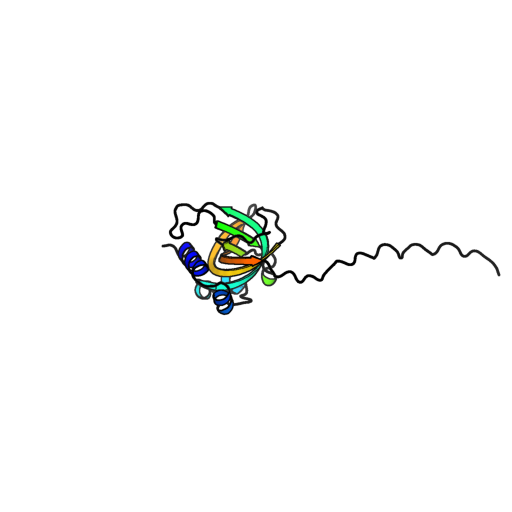YQAFDVKKYAPLLIGRVRPVARVAGAAKSGGWESAFLTLVGGVLLL

=== Feature glossary ===
Legend for the data blocks above and below:

— What the protein is —

The amino-acid sequence is the protein's primary structure: the linear order of residues from the N-terminus to the C-terminus, written in one-letter code. Everything else here — the 3D coordinates, the secondary structure, the domain annotations — is ultimately a consequence of this string.

Functional annotations link the protein to curated databases. InterPro entries identify conserved domains and families by matching the sequence against member-database signatures (Pfam, PROSITE, CDD, …). Gene Ontology (GO) terms describe molecular function, biological process, and cellular component in a controlled vocabulary. CATH places the structure in a hierarchical fold classification (Class/Architecture/Topology/Homologous-superfamily). The organism is the source species.

— Where its atoms are —

Atomic coordinates in PDBx/mmCIF format — the same representation the Protein Data Bank distributes. Each line of the _atom_site loop places one backbone atom in Cartesian space (units: ångströms, origin: arbitrary).

The six renders are orthographic views along the three Cartesian axes in both directions. Representation (cartoon, sticks, or surface) and color scheme (sequence-rainbow or by-chain) vary across proteins so the training set covers all the common visualization conventions.

— Local backbone conformation —

Eight-state secondary structure (DSSP): H is the canonical α-helix, G the tighter 3₁₀-helix, I the wider π-helix; E/B are β-structure, T and S are turns and bends, and '-' is everything else. DSSP derives these from the pattern of main-chain N–H···O=C hydrogen bonds, not from the sequence.

Three-state secondary structure (P-SEA) collapses the eight DSSP classes into helix (a), strand (b), and coil (c). P-SEA assigns these from Cα geometry alone — distances and angles — without requiring backbone oxygens, so it works on any Cα trace.

φ (phi) and ψ (psi) are the two rotatable backbone dihedrals per residue: φ is the C(i-1)–N–Cα–C torsion, ψ is the N–Cα–C–N(i+1) torsion, both in degrees on (−180°, 180°]. α-helical residues cluster near (−60°, −45°); β-strand residues near (−120°, +130°). A Ramachandran plot is simply a scatter of (φ, ψ) for every residue.

— Global shape and packing —

The geometric summary reports three shape descriptors. Rg (radius of gyration) measures how spread out the Cα atoms are about their centre of mass; compact globular proteins have small Rg, elongated or unfolded ones large. Cα contacts (<8 Å, |i−j|>4) count long-range residue pairs in spatial proximity — high for tightly packed folds, near zero for rods or random coil. The bounding-box extents give the protein's footprint along x, y, z in Å.

SASA measures how much of the protein is reachable by solvent. It is computed by rolling a water-sized probe over the atomic surface and summing the exposed area (Å²). Per-residue SASA distinguishes core (buried, low SASA) from surface (exposed, high SASA) residues; total SASA is a whole-molecule size measure.

Plot images: a contact map (which residues are close in 3D, as an N×N binary image), a Ramachandran scatter (backbone torsion angles, revealing secondary-structure composition at a glance), and — for AlphaFold structures — a PAE heatmap (pairwise prediction confidence).

— Structural neighborhood —

A 3Di character summarizes, for each residue, the relative orientation of the Cα frame of its nearest spatial neighbor. Because it encodes fold topology rather than chemistry, 3Di alignments detect remote structural similarity that sequence alignment misses.

The Foldseek neighbor list gives the closest experimentally determined structures in the PDB, ranked by structural alignment. TM-score near 1 means near-identical fold; near 0.3 means only rough topology match. This is how one finds what a novel AlphaFold prediction most resembles in the solved-structure universe.

— Confidence and disorder —

For AlphaFold models, the B-factor field carries pLDDT — the model's own estimate of local accuracy on a 0–100 scale. Regions with pLDDT<50 should be treated as essentially unmodeled; they often correspond to intrinsically disordered segments.

Crystallographic B-factors measure how much each atom's electron density is smeared out, in Å². They rise in mobile loops and surface residues and fall in the buried interior. In AlphaFold models this column is repurposed to hold pLDDT instead.

Predicted Aligned Error (PAE) is an AlphaFold confidence matrix: entry (i, j) is the expected error in the position of residue j, in ångströms, when the prediction is superimposed on the true structure at residue i. Low PAE within a block of residues means that block is internally rigid and well-predicted; high PAE between two blocks means their relative placement is uncertain even if each block individually is confident.